Protein AF-A0A7X5SC01-F1 (afdb_monomer)

InterPr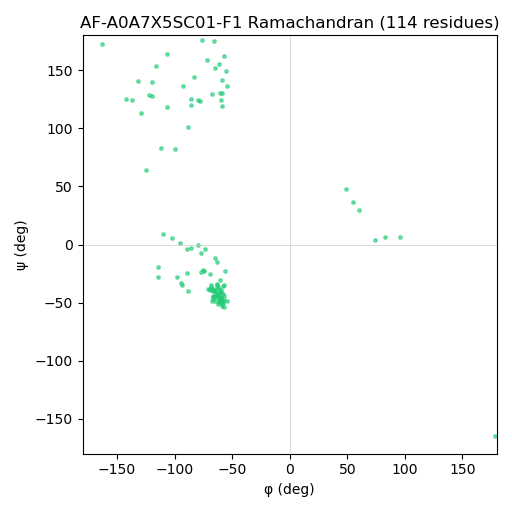o domains:
  IPR002037 Glycoside hydrolase, family 8 [PF01270] (4-115)
  IPR002037 Glycoside hydrolase, family 8 [PR00735] (35-48)
  IPR002037 Glycoside hydrolase, family 8 [PR00735] (97-115)
  IPR008928 Six-hairpin glycosidase superfamily [SSF48208] (6-115)
  IPR012341 Six-hairpin glycosidase-like superfamily [G3DSA:1.50.10.10] (5-116)

Secondary structure (DSSP, 8-state):
-PPPP---HHHHHHHHHHB-TTS-B--TTSTT--EEHHHHHHHHHHHHHTT-HHHHHHHHHHHHHHTSTT-TTT-PPPSEEEE-TTS-EEEEE----HHHHHHHHHHHHHHHHH--

Sequence (116 aa):
AAGQCGPWPLWNAFVDKHIQPDGRVVDF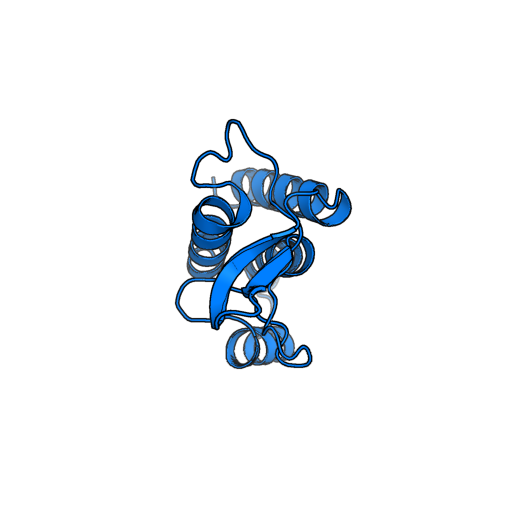LNPDQRSTSEGQSYALFFALVNNDQVLFEKVLGWTRHNLCGGRPDLNLPAWLWGRDGSGNWRVLDANTASDGELWIAYALLEAGRLWS

Organism: Xanthomonas perforans (NCBI:txid442694)

Nearest PDB structures (foldseek):
  4q2b-assembly3_E  TM=9.915E-01  e=9.586E-13  Pseudomonas putida KT2440
  3qxf-assembly3_C  TM=9.893E-01  e=1.322E-12  Escherichia coli K-12
  3qxq-assembly3_C  TM=9.817E-01  e=2.678E-12  Escherichia coli K-12
  7f81-assembly4_D  TM=9.786E-01  e=3.247E-12  Enterobacter sp. CJF-002
  7f82-assembly3_C  TM=9.731E-01  e=3.247E-12  Enterobacter sp. CJF-002

Solvent-accessible surface area (backbone atoms only — not comparable to full-atom values): 6300 Å² total; per-residue (Å²): 128,85,76,82,80,72,88,58,68,68,58,53,56,44,42,76,72,29,40,45,99,64,26,47,38,44,43,76,90,43,94,42,45,31,29,35,33,49,51,45,15,52,48,37,39,49,22,55,76,69,69,34,62,71,59,25,51,30,30,51,52,36,44,30,46,65,32,16,72,65,35,62,92,83,31,76,45,20,30,32,31,25,43,47,99,86,67,48,80,42,68,75,38,76,57,70,46,67,71,16,52,52,40,40,52,49,35,52,54,50,45,55,67,71,75,105

Foldseek 3Di:
DPDPDDDDVVLVVLCVPAADPQLFGFDPVDPQRKGFLLSLLVQLVVCLVVVPVPSNVSSVVCQCVAQQVVCPVPADGQGIWGQDPVRDTHRPGNDHDVNSVVSNVVSVVVCVVPVD

Structure (mmCIF, N/CA/C/O backbone):
data_AF-A0A7X5SC01-F1
#
_entry.id   AF-A0A7X5SC01-F1
#
loop_
_atom_site.group_PDB
_atom_site.id
_atom_site.type_symbol
_atom_site.label_atom_id
_atom_site.label_alt_id
_atom_site.label_comp_id
_atom_site.label_asym_id
_atom_site.label_entity_id
_atom_site.label_seq_id
_atom_site.pdbx_PDB_ins_code
_atom_site.Cartn_x
_atom_site.Cartn_y
_atom_site.Cartn_z
_atom_site.occupancy
_atom_site.B_iso_or_equiv
_atom_site.auth_seq_id
_atom_site.auth_comp_id
_atom_site.auth_asym_id
_atom_site.auth_atom_id
_atom_site.pdbx_PDB_model_num
ATOM 1 N N . ALA A 1 1 ? -23.669 5.782 23.756 1.00 44.88 1 ALA A N 1
ATOM 2 C CA . ALA A 1 1 ? -22.620 4.815 23.384 1.00 44.88 1 ALA A CA 1
ATOM 3 C C . ALA A 1 1 ? -22.728 4.582 21.886 1.00 44.88 1 ALA A C 1
ATOM 5 O O . ALA A 1 1 ? -23.837 4.321 21.431 1.00 44.88 1 ALA A O 1
ATOM 6 N N . ALA A 1 2 ? -21.648 4.757 21.122 1.00 58.59 2 ALA A N 1
ATOM 7 C CA . ALA A 1 2 ? -21.640 4.317 19.729 1.00 58.59 2 ALA A CA 1
ATOM 8 C C . ALA A 1 2 ? -21.877 2.799 19.717 1.00 58.59 2 ALA A C 1
ATOM 10 O O . ALA A 1 2 ? -21.279 2.085 20.524 1.00 58.59 2 ALA A O 1
ATOM 11 N N . GLY A 1 3 ? -22.816 2.324 18.897 1.00 56.56 3 GLY A N 1
ATOM 12 C CA . GLY A 1 3 ? -23.070 0.890 18.764 1.00 56.56 3 GLY A CA 1
ATOM 13 C C . GLY A 1 3 ? -21.799 0.182 18.303 1.00 56.56 3 GLY A C 1
ATOM 14 O O . GLY A 1 3 ? -21.054 0.734 17.496 1.00 56.56 3 GLY A O 1
ATOM 15 N N . GLN A 1 4 ? -21.535 -1.017 18.826 1.00 63.84 4 GLN A N 1
ATOM 16 C CA . GLN A 1 4 ? -20.448 -1.841 18.307 1.00 63.84 4 GLN A CA 1
ATOM 17 C C . GLN A 1 4 ? -20.711 -2.101 16.822 1.00 63.84 4 GLN A C 1
ATOM 19 O O . GLN A 1 4 ? -21.744 -2.673 16.466 1.00 63.84 4 GLN A O 1
ATOM 24 N N . CYS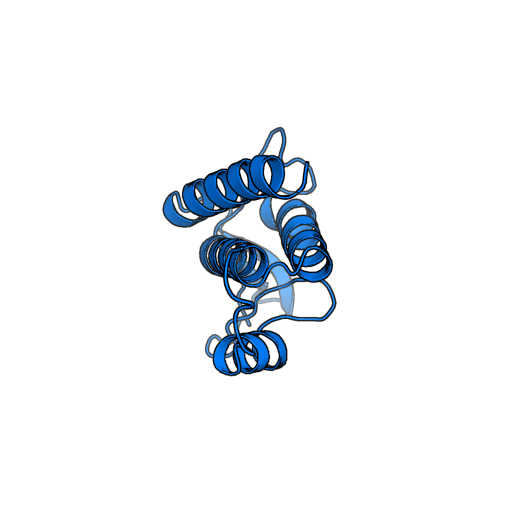 A 1 5 ? -19.794 -1.658 15.961 1.00 71.94 5 CYS A N 1
ATOM 25 C CA . CYS A 1 5 ? -19.799 -2.074 14.567 1.00 71.94 5 CYS A CA 1
ATOM 26 C C . CYS A 1 5 ? -19.675 -3.600 14.523 1.00 71.94 5 CYS A C 1
ATOM 28 O O . CYS A 1 5 ? -18.832 -4.187 15.203 1.00 71.94 5 CYS A O 1
ATOM 30 N N . GLY A 1 6 ? -20.557 -4.236 13.752 1.00 79.81 6 GLY A N 1
ATOM 31 C CA . GLY A 1 6 ? -20.478 -5.667 13.488 1.00 79.81 6 GLY A CA 1
ATOM 32 C C . GLY A 1 6 ? -19.221 -6.024 12.685 1.00 79.81 6 GLY A C 1
ATOM 33 O O . GLY A 1 6 ? -18.488 -5.134 12.249 1.00 79.81 6 GLY A O 1
ATOM 34 N N . PRO A 1 7 ? -18.968 -7.323 12.457 1.00 85.62 7 PRO A N 1
ATOM 35 C CA . PRO A 1 7 ? -17.860 -7.749 11.609 1.00 85.62 7 PRO A CA 1
ATOM 36 C C . PRO A 1 7 ? -17.957 -7.102 10.221 1.00 85.62 7 PRO A C 1
ATOM 38 O O . PRO A 1 7 ? -19.060 -6.878 9.718 1.00 85.62 7 PRO A O 1
ATOM 41 N N . TRP A 1 8 ? -16.806 -6.856 9.586 1.00 93.94 8 TRP A N 1
ATOM 42 C CA . TRP A 1 8 ? -16.705 -6.339 8.218 1.00 93.94 8 TRP A CA 1
ATOM 43 C C . TRP A 1 8 ? -16.123 -7.415 7.277 1.00 93.94 8 TRP A C 1
ATOM 45 O O . TRP A 1 8 ? -14.924 -7.426 7.002 1.00 93.94 8 TRP A O 1
ATOM 55 N N . PRO A 1 9 ? -16.939 -8.359 6.761 1.00 95.56 9 PRO A N 1
ATOM 56 C CA . PRO A 1 9 ? -16.429 -9.532 6.045 1.00 95.56 9 PRO A CA 1
ATOM 57 C C . PRO A 1 9 ? -15.683 -9.195 4.754 1.00 95.56 9 PRO A C 1
ATOM 59 O O . PRO A 1 9 ? -14.723 -9.874 4.404 1.00 95.56 9 PRO A O 1
ATOM 62 N N . LEU A 1 10 ? -16.113 -8.144 4.047 1.00 96.44 10 LEU A N 1
ATOM 63 C CA . LEU A 1 10 ? -15.463 -7.710 2.808 1.00 96.44 10 LEU A CA 1
ATOM 64 C C . LEU A 1 10 ? -14.070 -7.133 3.065 1.00 96.44 10 LEU A C 1
ATOM 66 O O . LEU A 1 10 ? -13.176 -7.351 2.254 1.00 96.44 10 LEU A O 1
ATOM 70 N N . TRP A 1 11 ? -13.875 -6.451 4.197 1.00 95.75 11 TRP A N 1
ATOM 71 C CA . TRP A 1 11 ? -12.549 -6.014 4.614 1.00 95.75 11 TRP A CA 1
ATOM 72 C C . TRP A 1 11 ? -11.652 -7.208 4.923 1.00 95.75 11 TRP A C 1
ATOM 74 O O . TRP A 1 11 ? -10.571 -7.299 4.358 1.00 95.75 11 TRP A O 1
ATOM 84 N N . ASN A 1 12 ? -12.123 -8.174 5.714 1.00 96.12 12 ASN A N 1
ATOM 85 C CA . ASN A 1 12 ? -11.337 -9.376 6.014 1.00 96.12 12 ASN A CA 1
ATOM 86 C C . ASN A 1 12 ? -10.937 -10.128 4.734 1.00 96.12 12 ASN A C 1
ATOM 88 O O . ASN A 1 12 ? -9.774 -10.467 4.558 1.00 96.12 12 ASN A O 1
ATOM 92 N N . ALA A 1 13 ? -11.870 -10.300 3.792 1.00 97.88 13 ALA A N 1
ATOM 93 C CA . ALA A 1 13 ? -11.575 -10.921 2.501 1.00 97.88 13 ALA A CA 1
ATOM 94 C C . ALA A 1 13 ? -10.562 -10.113 1.667 1.00 97.88 13 ALA A C 1
ATOM 96 O O . ALA A 1 13 ? -9.754 -10.697 0.944 1.00 97.88 13 ALA A O 1
ATOM 97 N N . PHE A 1 14 ? -10.593 -8.778 1.754 1.00 98.06 14 PHE A N 1
ATOM 98 C CA . PHE A 1 14 ? -9.584 -7.922 1.135 1.00 98.06 14 PHE A CA 1
ATOM 99 C C . PHE A 1 14 ? -8.215 -8.105 1.793 1.00 98.06 14 PHE A C 1
ATOM 101 O O . PHE A 1 14 ? -7.243 -8.304 1.072 1.00 98.06 14 PHE A O 1
ATOM 108 N N . VAL A 1 15 ? -8.135 -8.096 3.128 1.00 98.06 15 VAL A N 1
ATOM 109 C CA . VAL A 1 15 ? -6.885 -8.322 3.872 1.00 98.06 15 VAL A CA 1
ATOM 110 C C . VAL A 1 15 ? -6.280 -9.669 3.494 1.00 98.06 15 VAL A C 1
ATOM 112 O O . VAL A 1 15 ? -5.146 -9.705 3.026 1.00 98.06 15 VAL A O 1
ATOM 115 N N . ASP A 1 16 ? -7.063 -10.746 3.596 1.00 98.06 16 ASP A N 1
ATOM 116 C CA . ASP A 1 16 ? -6.618 -12.115 3.316 1.00 98.06 16 ASP A CA 1
ATOM 117 C C . ASP A 1 16 ? -6.090 -12.281 1.888 1.00 98.06 16 ASP A C 1
ATOM 119 O O . ASP A 1 16 ? -5.155 -13.045 1.639 1.00 98.06 16 ASP A O 1
ATOM 123 N N . LYS A 1 17 ? -6.702 -11.581 0.928 1.00 98.19 17 LYS A N 1
ATOM 124 C CA . LYS A 1 17 ? -6.351 -11.708 -0.484 1.00 98.19 17 LYS A CA 1
ATOM 125 C C . LYS A 1 17 ? -5.238 -10.765 -0.915 1.00 98.19 17 LYS A C 1
ATOM 127 O O . LYS A 1 17 ? -4.430 -11.163 -1.746 1.00 98.19 17 LYS A O 1
ATOM 132 N N . HIS A 1 18 ? -5.239 -9.523 -0.439 1.00 98.62 18 HIS A N 1
ATOM 133 C CA . HIS A 1 18 ? -4.457 -8.432 -1.021 1.00 98.62 18 HIS A CA 1
ATOM 134 C C . HIS A 1 18 ? -3.364 -7.890 -0.111 1.00 98.62 18 HIS A C 1
ATOM 136 O O . HIS A 1 18 ? -2.449 -7.262 -0.637 1.00 98.62 18 HIS A O 1
ATOM 142 N N . ILE A 1 19 ? -3.414 -8.113 1.204 1.00 98.69 19 ILE A N 1
ATOM 143 C CA . ILE A 1 19 ? -2.408 -7.571 2.118 1.00 98.69 19 ILE A CA 1
ATOM 144 C C . ILE A 1 19 ? -1.481 -8.682 2.599 1.00 98.69 19 ILE A C 1
ATOM 146 O O . ILE A 1 19 ? -1.891 -9.640 3.250 1.00 98.69 19 ILE A O 1
ATOM 150 N N . GLN A 1 20 ? -0.198 -8.549 2.285 1.00 98.50 20 GLN A N 1
ATOM 151 C CA . GLN A 1 20 ? 0.828 -9.464 2.768 1.00 98.50 20 GLN A CA 1
ATOM 152 C C . GLN A 1 20 ? 1.099 -9.251 4.269 1.00 98.50 20 GLN A C 1
ATOM 154 O O . GLN A 1 20 ? 0.832 -8.171 4.803 1.00 98.50 20 GLN A O 1
ATOM 159 N N . PRO A 1 21 ? 1.674 -10.246 4.976 1.00 98.25 21 PRO A N 1
ATOM 160 C CA . PRO A 1 21 ? 1.924 -10.148 6.418 1.00 98.25 21 PRO A CA 1
ATOM 161 C C . PRO A 1 21 ? 2.775 -8.947 6.861 1.00 98.25 21 PRO A C 1
ATOM 163 O O . PRO A 1 21 ? 2.691 -8.548 8.026 1.00 98.25 21 PRO A O 1
ATOM 166 N N . ASP A 1 22 ? 3.584 -8.393 5.954 1.00 98.25 22 ASP A N 1
ATOM 167 C CA . ASP A 1 22 ? 4.443 -7.224 6.157 1.00 98.25 22 ASP A CA 1
ATOM 168 C C . ASP A 1 22 ? 3.729 -5.876 5.932 1.00 98.25 22 ASP A C 1
ATOM 170 O O . ASP A 1 22 ? 4.335 -4.837 6.173 1.00 98.25 22 ASP A O 1
ATOM 174 N N . GLY A 1 23 ? 2.455 -5.872 5.519 1.00 98.69 23 GLY A N 1
ATOM 175 C CA . GLY A 1 23 ? 1.657 -4.661 5.287 1.00 98.69 23 GLY A CA 1
ATOM 176 C C . GLY A 1 23 ? 1.617 -4.185 3.833 1.00 98.69 23 GLY A C 1
ATOM 177 O O . GLY A 1 23 ? 1.078 -3.113 3.541 1.00 98.69 23 GLY A O 1
ATOM 178 N N . ARG A 1 24 ? 2.170 -4.959 2.901 1.00 98.88 24 ARG A N 1
ATOM 179 C CA . ARG A 1 24 ? 2.111 -4.644 1.479 1.00 98.88 24 ARG A CA 1
ATOM 180 C C . ARG A 1 24 ? 0.757 -4.982 0.863 1.00 98.88 24 ARG A C 1
ATOM 182 O O . ARG A 1 24 ? 0.362 -6.144 0.858 1.00 98.88 24 ARG A O 1
ATOM 189 N N . VAL A 1 25 ? 0.106 -4.004 0.246 1.00 98.88 25 VAL A N 1
ATOM 190 C CA . VAL A 1 25 ? -1.093 -4.190 -0.580 1.00 98.88 25 VAL A CA 1
ATOM 191 C C . VAL A 1 25 ? -0.668 -4.541 -2.001 1.00 98.88 25 VAL A C 1
ATOM 193 O O . VAL A 1 25 ? 0.106 -3.810 -2.618 1.00 98.88 25 VAL A O 1
ATOM 196 N N . VAL A 1 26 ? -1.153 -5.657 -2.537 1.00 98.81 26 VAL A N 1
ATOM 197 C CA . VAL A 1 26 ? -0.742 -6.179 -3.844 1.00 98.81 26 VAL A CA 1
ATOM 198 C C . VAL A 1 26 ? -1.930 -6.271 -4.791 1.00 98.81 26 VAL A C 1
ATOM 200 O O . VAL A 1 26 ? -2.948 -6.908 -4.501 1.00 98.81 26 VAL A O 1
ATOM 203 N N . ASP A 1 27 ? -1.761 -5.687 -5.972 1.00 98.25 27 ASP A N 1
ATOM 204 C CA . ASP A 1 27 ? -2.607 -5.971 -7.119 1.00 98.25 27 ASP A CA 1
ATOM 205 C C . ASP A 1 27 ? -2.037 -7.159 -7.908 1.00 98.25 27 ASP A C 1
ATOM 207 O O . ASP A 1 27 ? -1.083 -7.043 -8.679 1.00 98.25 27 ASP A O 1
ATOM 211 N N . PHE A 1 28 ? -2.648 -8.326 -7.702 1.00 97.19 28 PHE A N 1
ATOM 212 C CA . PHE A 1 28 ? -2.274 -9.573 -8.369 1.00 97.19 28 PHE A CA 1
ATOM 213 C C . PHE A 1 28 ? -2.757 -9.677 -9.822 1.00 97.19 28 PHE A C 1
ATOM 215 O O . PHE A 1 28 ? -2.394 -10.639 -10.499 1.00 97.19 28 PHE A O 1
ATOM 222 N N . LEU A 1 29 ? -3.573 -8.737 -10.314 1.00 96.94 29 LEU A N 1
ATOM 223 C CA . LEU A 1 29 ? -4.002 -8.729 -11.718 1.00 96.94 29 LEU A CA 1
ATOM 224 C C . LEU A 1 29 ? -2.884 -8.264 -12.653 1.00 96.94 29 LEU A C 1
ATOM 226 O O . LEU A 1 29 ? -2.893 -8.599 -13.838 1.00 96.94 29 LEU A O 1
ATOM 230 N N . ASN A 1 30 ? -1.916 -7.517 -12.126 1.00 97.38 30 ASN A N 1
ATOM 231 C CA . ASN A 1 30 ? -0.778 -7.045 -12.891 1.00 97.38 30 ASN A CA 1
ATOM 232 C C . ASN A 1 30 ? 0.414 -8.024 -12.787 1.00 97.38 30 ASN A C 1
ATOM 234 O O . ASN A 1 30 ? 0.742 -8.477 -11.688 1.00 97.38 30 ASN A O 1
ATOM 238 N N . PRO A 1 31 ? 1.111 -8.342 -13.901 1.00 97.06 31 PRO A N 1
ATOM 239 C CA . PRO A 1 31 ? 2.235 -9.288 -13.897 1.00 97.06 31 PRO A CA 1
ATOM 240 C C . PRO A 1 31 ? 3.410 -8.882 -12.998 1.00 97.06 31 PRO A C 1
ATOM 242 O O . PRO A 1 31 ? 4.097 -9.743 -12.447 1.00 97.06 31 PRO A O 1
ATOM 245 N N . ASP A 1 32 ? 3.628 -7.576 -12.831 1.00 98.00 32 ASP A N 1
ATOM 246 C CA . ASP A 1 32 ? 4.640 -7.007 -11.932 1.00 98.00 32 ASP A CA 1
ATOM 247 C C . ASP A 1 32 ? 4.254 -7.117 -10.446 1.00 98.00 32 ASP A C 1
ATOM 249 O O . ASP A 1 32 ? 5.060 -6.770 -9.576 1.00 98.00 32 ASP A O 1
ATOM 253 N N . GLN A 1 33 ? 3.049 -7.632 -10.157 1.00 98.31 33 GLN A N 1
ATOM 254 C CA . GLN A 1 33 ? 2.458 -7.752 -8.828 1.00 98.31 33 GLN A CA 1
ATOM 255 C C . GLN A 1 33 ? 2.563 -6.429 -8.077 1.00 98.31 33 GLN A C 1
ATOM 257 O O . GLN A 1 33 ? 3.080 -6.403 -6.962 1.00 98.31 33 GLN A O 1
ATOM 262 N N . ARG A 1 34 ? 2.197 -5.320 -8.723 1.00 98.62 34 ARG A N 1
ATOM 263 C CA . ARG A 1 34 ? 2.433 -3.973 -8.202 1.00 98.62 34 ARG A CA 1
ATOM 264 C C . ARG A 1 34 ? 1.736 -3.674 -6.878 1.00 98.62 34 ARG A C 1
ATOM 266 O O . ARG A 1 34 ? 0.689 -4.221 -6.540 1.00 98.62 34 ARG A O 1
ATOM 273 N N . SER A 1 35 ? 2.326 -2.721 -6.178 1.00 98.88 35 SER A N 1
ATOM 274 C CA . SER A 1 35 ? 1.735 -1.956 -5.089 1.00 98.88 35 SER A CA 1
ATOM 275 C C . SER A 1 35 ? 1.753 -0.490 -5.486 1.00 98.88 35 SER A C 1
ATOM 277 O O . SER A 1 35 ? 2.741 -0.022 -6.060 1.00 98.88 35 SER A O 1
ATOM 279 N N . THR A 1 36 ? 0.678 0.225 -5.173 1.00 98.88 36 THR A N 1
ATOM 280 C CA . THR A 1 36 ? 0.576 1.660 -5.431 1.00 98.88 36 THR A CA 1
ATOM 281 C C . THR A 1 36 ? 0.462 2.443 -4.133 1.00 98.88 36 THR A C 1
ATOM 283 O O . THR A 1 36 ? -0.030 1.918 -3.131 1.00 98.88 36 THR A O 1
ATOM 286 N N . SER A 1 37 ? 0.895 3.706 -4.140 1.00 98.81 37 SER A N 1
ATOM 287 C CA . SER A 1 37 ? 0.643 4.615 -3.012 1.00 98.81 37 SER A CA 1
ATOM 288 C C . SER A 1 37 ? -0.858 4.743 -2.720 1.00 98.81 37 SER A C 1
ATOM 290 O O . SER A 1 37 ? -1.241 4.795 -1.555 1.00 98.81 37 SER A O 1
ATOM 292 N N . GLU A 1 38 ? -1.699 4.698 -3.757 1.00 98.81 38 GLU A N 1
ATOM 293 C CA . GLU A 1 38 ? -3.161 4.611 -3.661 1.00 98.81 38 GLU A CA 1
ATOM 294 C C . GLU A 1 38 ? -3.620 3.353 -2.895 1.00 98.81 38 GLU A C 1
ATOM 296 O O . GLU A 1 38 ? -4.343 3.446 -1.907 1.00 98.81 38 GLU A O 1
ATOM 301 N N . GLY A 1 39 ? -3.164 2.159 -3.286 1.00 98.75 39 GLY A N 1
ATOM 302 C CA . GLY A 1 39 ? -3.555 0.918 -2.612 1.00 98.75 39 GLY A CA 1
ATOM 303 C C . GLY A 1 39 ? -3.158 0.911 -1.133 1.00 98.75 39 GLY A C 1
ATOM 304 O O . GLY A 1 39 ? -3.950 0.515 -0.274 1.00 98.75 39 GLY A O 1
ATOM 305 N N . GLN A 1 40 ? -1.957 1.413 -0.823 1.00 98.94 40 GLN A N 1
ATOM 306 C CA . GLN A 1 40 ? -1.505 1.586 0.558 1.00 98.94 40 GLN A CA 1
ATOM 307 C C . GLN A 1 40 ? -2.374 2.594 1.327 1.00 98.94 40 GLN A C 1
ATOM 309 O O . GLN A 1 40 ? -2.719 2.338 2.482 1.00 98.94 40 GLN A O 1
ATOM 314 N N . SER A 1 41 ? -2.745 3.722 0.711 1.00 98.88 41 SER A N 1
ATOM 315 C CA . SER A 1 41 ? -3.552 4.761 1.359 1.00 98.88 41 SER A CA 1
ATOM 316 C C . SER A 1 41 ? -4.961 4.265 1.699 1.00 98.88 41 SER A C 1
ATOM 318 O O . SER A 1 41 ? -5.446 4.498 2.808 1.00 98.88 41 SER A O 1
ATOM 320 N N . TYR A 1 42 ? -5.583 3.493 0.805 1.00 98.88 42 TYR A N 1
ATOM 321 C CA . TYR A 1 42 ? -6.895 2.894 1.046 1.00 98.88 42 TYR A CA 1
ATOM 322 C C . TYR A 1 42 ? -6.841 1.843 2.155 1.00 98.88 42 TYR A C 1
ATOM 324 O O . TYR A 1 42 ? -7.723 1.817 3.012 1.00 98.88 42 TYR A O 1
ATOM 332 N N . ALA A 1 43 ? -5.788 1.023 2.211 1.00 98.81 43 ALA A N 1
ATOM 333 C CA . ALA A 1 43 ? -5.613 0.074 3.308 1.00 98.81 43 ALA A CA 1
ATOM 334 C C . ALA A 1 43 ? -5.407 0.767 4.665 1.00 98.81 43 ALA A C 1
ATOM 336 O O . ALA A 1 43 ? -5.967 0.306 5.657 1.00 98.81 43 ALA A O 1
ATOM 337 N N . LEU A 1 44 ? -4.674 1.889 4.722 1.00 98.94 44 LEU A N 1
ATOM 338 C CA . LEU A 1 44 ? -4.568 2.701 5.943 1.00 98.94 44 LEU A CA 1
ATOM 339 C C . LEU A 1 44 ? -5.932 3.241 6.372 1.00 98.94 44 LEU A C 1
ATOM 341 O O . LEU A 1 44 ? -6.304 3.130 7.539 1.00 98.94 44 LEU A O 1
ATOM 345 N N . PHE A 1 45 ? -6.698 3.792 5.431 1.00 98.81 45 PHE A N 1
ATOM 346 C CA . PHE A 1 45 ? -8.038 4.291 5.715 1.00 98.81 45 PHE A CA 1
ATOM 347 C C . PHE A 1 45 ? -8.972 3.178 6.217 1.00 98.81 45 PHE A C 1
ATOM 349 O O . PHE A 1 45 ? -9.646 3.353 7.230 1.00 98.81 45 PHE A O 1
ATOM 356 N N . PHE A 1 46 ? -8.994 2.010 5.574 1.00 98.50 46 PHE A N 1
ATOM 357 C CA . PHE A 1 46 ? -9.851 0.902 6.002 1.00 98.50 46 PHE A CA 1
ATOM 358 C C . PHE A 1 46 ? -9.412 0.283 7.328 1.00 98.50 46 PHE A C 1
ATOM 360 O O . PHE A 1 46 ? -10.270 -0.015 8.158 1.00 98.50 46 PHE A O 1
ATOM 367 N N . ALA A 1 47 ? -8.106 0.160 7.579 1.00 98.25 47 ALA A N 1
ATOM 368 C CA . ALA A 1 47 ? -7.596 -0.263 8.879 1.00 98.25 47 ALA A CA 1
ATOM 369 C C . ALA A 1 47 ? -8.026 0.715 9.987 1.00 98.25 47 ALA A C 1
ATOM 371 O O . ALA A 1 47 ? -8.479 0.279 11.044 1.00 98.25 47 ALA A O 1
ATOM 372 N N . LEU A 1 48 ? -7.987 2.026 9.720 1.00 98.19 48 LEU A N 1
ATOM 373 C CA . LEU A 1 48 ? -8.509 3.045 10.633 1.00 98.19 48 LEU A CA 1
ATOM 374 C C . LEU A 1 48 ? -10.016 2.874 10.885 1.00 98.19 48 LEU A C 1
ATOM 376 O O . LEU A 1 48 ? -10.438 2.825 12.039 1.00 98.19 48 LEU A O 1
ATOM 380 N N . VAL A 1 49 ? -10.825 2.734 9.829 1.00 97.19 49 VAL A N 1
ATOM 381 C CA . VAL A 1 49 ? -12.284 2.523 9.933 1.00 97.19 49 VAL A CA 1
ATOM 382 C C . VAL A 1 49 ? -12.619 1.252 10.720 1.00 97.19 49 VAL A C 1
ATOM 384 O O . VAL A 1 49 ? -13.555 1.249 11.518 1.00 97.19 49 VAL A O 1
ATOM 387 N N . ASN A 1 50 ? -11.844 0.183 10.530 1.00 95.94 50 ASN A N 1
ATOM 388 C CA . ASN A 1 50 ? -12.009 -1.090 11.230 1.00 95.94 50 ASN A CA 1
ATOM 389 C C . ASN A 1 50 ? -11.412 -1.089 12.653 1.00 95.94 50 ASN A C 1
ATOM 391 O O . ASN A 1 50 ? -11.495 -2.100 13.347 1.00 95.94 50 ASN A O 1
ATOM 395 N N . ASN A 1 51 ? -10.810 0.023 13.095 1.00 96.19 51 ASN A N 1
ATOM 396 C CA . ASN A 1 51 ? -10.085 0.131 14.362 1.00 96.19 51 ASN A CA 1
ATOM 397 C C . ASN A 1 51 ? -8.967 -0.927 14.522 1.00 96.19 51 ASN A C 1
ATOM 399 O O . ASN A 1 51 ? -8.729 -1.447 15.612 1.00 96.19 51 ASN A O 1
ATOM 403 N N . ASP A 1 52 ? -8.282 -1.255 13.425 1.00 96.56 52 ASP A N 1
ATOM 404 C CA . ASP A 1 52 ? -7.189 -2.227 13.369 1.00 96.56 52 ASP A CA 1
ATOM 405 C C . ASP A 1 52 ? -5.827 -1.516 13.383 1.00 96.56 52 ASP A C 1
ATOM 407 O O . ASP A 1 52 ? -5.198 -1.284 12.348 1.00 96.56 52 ASP A O 1
ATOM 411 N N . GLN A 1 53 ? -5.375 -1.148 14.585 1.00 97.88 53 GLN A N 1
ATOM 412 C CA . GLN A 1 53 ? -4.099 -0.449 14.785 1.00 97.88 53 GLN A CA 1
ATOM 413 C C . GLN A 1 53 ? -2.893 -1.282 14.332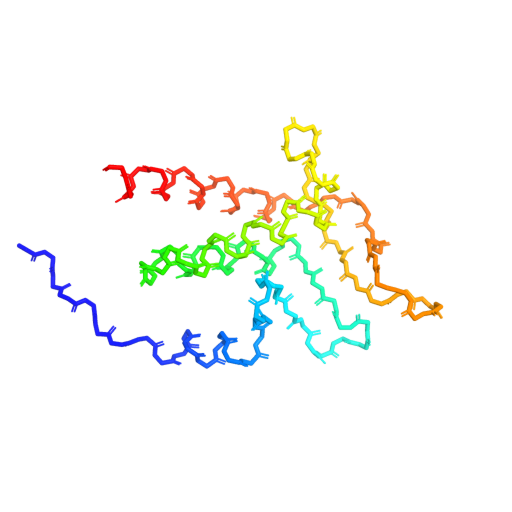 1.00 97.88 53 GLN A C 1
ATOM 415 O O . GLN A 1 53 ? -1.950 -0.745 13.755 1.00 97.88 53 GLN A O 1
ATOM 420 N N . VAL A 1 54 ? -2.930 -2.603 14.536 1.00 98.00 54 VAL A N 1
ATOM 421 C CA . VAL A 1 54 ? -1.807 -3.494 14.206 1.00 98.00 54 VAL A CA 1
ATOM 422 C C . VAL A 1 54 ? -1.594 -3.556 12.698 1.00 98.00 54 VAL A C 1
ATOM 424 O O . VAL A 1 54 ? -0.462 -3.471 12.219 1.00 98.00 54 VAL A O 1
ATOM 427 N N . LEU A 1 55 ? -2.671 -3.709 11.929 1.00 98.44 55 LEU A N 1
ATOM 428 C CA . LEU A 1 55 ? -2.573 -3.707 10.477 1.00 98.44 55 LEU A CA 1
ATOM 429 C C . LEU A 1 55 ? -2.222 -2.316 9.940 1.00 98.44 55 LEU A C 1
ATOM 431 O O . LEU A 1 55 ? -1.388 -2.215 9.040 1.00 98.44 55 LEU A O 1
ATOM 435 N N . PHE A 1 56 ? -2.782 -1.252 10.526 1.00 98.81 56 PHE A N 1
ATOM 436 C CA . PHE A 1 56 ? -2.431 0.126 10.179 1.00 98.81 56 PHE A CA 1
ATOM 437 C C . PHE A 1 56 ? -0.921 0.374 10.302 1.00 98.81 56 PHE A C 1
ATOM 439 O O . PHE A 1 56 ? -0.294 0.875 9.368 1.00 98.81 56 PHE A O 1
ATOM 446 N N . GLU A 1 57 ? -0.312 -0.030 11.420 1.00 98.69 57 GLU A N 1
ATOM 447 C CA . GLU A 1 57 ? 1.128 0.111 11.655 1.00 98.69 57 GLU A CA 1
ATOM 448 C C . GLU A 1 57 ? 1.971 -0.670 10.645 1.00 98.69 57 GLU A C 1
ATOM 450 O O . GLU A 1 57 ? 2.965 -0.143 10.139 1.00 98.69 57 GLU A O 1
ATOM 455 N N . LYS A 1 58 ? 1.567 -1.899 10.297 1.00 98.88 58 LYS A N 1
ATOM 456 C CA . LYS A 1 58 ? 2.250 -2.705 9.272 1.00 98.88 58 LYS A CA 1
ATOM 457 C C . LYS A 1 58 ? 2.206 -2.031 7.905 1.00 98.88 58 LYS A C 1
ATOM 459 O O . LYS A 1 58 ? 3.248 -1.846 7.279 1.00 98.88 58 LYS A O 1
ATOM 464 N N . VAL A 1 59 ? 1.017 -1.616 7.461 1.00 98.94 59 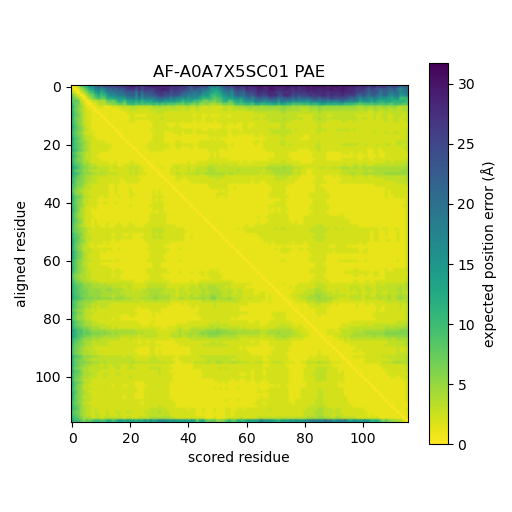VAL A N 1
ATOM 465 C CA . VAL A 1 59 ? 0.829 -0.936 6.169 1.00 98.94 59 VAL A CA 1
ATOM 466 C C . VAL A 1 59 ? 1.629 0.365 6.129 1.00 98.94 59 VAL A C 1
ATOM 468 O O . VAL A 1 59 ? 2.319 0.641 5.142 1.00 98.94 59 VAL A O 1
ATOM 471 N N . LEU A 1 60 ? 1.613 1.150 7.210 1.00 98.88 60 LEU A N 1
ATOM 472 C CA . LEU A 1 60 ? 2.378 2.391 7.308 1.00 98.88 60 LEU A CA 1
ATOM 473 C C . LEU A 1 60 ? 3.888 2.130 7.282 1.00 98.88 60 LEU A C 1
ATOM 475 O O . LEU A 1 60 ? 4.623 2.830 6.582 1.00 98.88 60 LEU A O 1
ATOM 479 N N . GLY A 1 61 ? 4.354 1.127 8.025 1.00 98.81 61 GLY A N 1
ATOM 480 C CA . GLY A 1 61 ? 5.754 0.715 8.059 1.00 98.81 61 GLY A CA 1
ATOM 481 C C . GLY A 1 61 ? 6.258 0.310 6.677 1.00 98.81 61 GLY A C 1
ATOM 482 O O . GLY A 1 61 ? 7.274 0.837 6.215 1.00 98.81 61 GLY A O 1
ATOM 483 N N . TRP A 1 62 ? 5.504 -0.544 5.978 1.00 98.88 62 TRP A N 1
ATOM 484 C CA . TRP A 1 62 ? 5.827 -0.957 4.614 1.00 98.88 62 TRP A CA 1
ATOM 485 C C . TRP A 1 62 ? 5.879 0.234 3.654 1.00 98.88 62 TRP A C 1
ATOM 487 O O . TRP A 1 62 ? 6.848 0.383 2.908 1.00 98.88 62 TRP A O 1
ATOM 497 N N . THR A 1 63 ? 4.877 1.115 3.722 1.00 98.88 63 THR A N 1
ATOM 498 C CA . THR A 1 63 ? 4.771 2.330 2.897 1.00 98.88 63 THR A CA 1
ATOM 499 C C . THR A 1 63 ? 5.990 3.231 3.081 1.00 98.88 63 THR A C 1
ATOM 501 O O . THR A 1 63 ? 6.642 3.610 2.109 1.00 98.88 63 THR A O 1
ATOM 504 N N . ARG A 1 64 ? 6.363 3.524 4.333 1.00 98.69 64 ARG A N 1
ATOM 505 C CA . ARG A 1 64 ? 7.519 4.375 4.649 1.00 98.69 64 ARG A CA 1
ATOM 506 C C . ARG A 1 64 ? 8.829 3.760 4.172 1.00 98.69 64 ARG A C 1
ATOM 508 O O . ARG A 1 64 ? 9.671 4.470 3.626 1.00 98.69 64 ARG A O 1
ATOM 515 N N . HIS A 1 65 ? 9.010 2.459 4.377 1.00 98.69 65 HIS A N 1
ATOM 516 C CA . HIS A 1 65 ? 10.239 1.779 3.987 1.00 98.69 65 HIS A CA 1
ATOM 517 C C . HIS A 1 65 ? 10.398 1.716 2.461 1.00 98.69 65 HIS A C 1
ATOM 519 O O . HIS A 1 65 ? 11.442 2.100 1.939 1.00 98.69 65 HIS A O 1
ATOM 525 N N . ASN A 1 66 ? 9.353 1.291 1.747 1.00 98.75 66 ASN A N 1
ATOM 526 C CA . ASN A 1 66 ? 9.444 0.933 0.331 1.00 98.75 66 ASN A CA 1
ATOM 527 C C . ASN A 1 66 ? 9.098 2.077 -0.626 1.00 98.75 66 ASN A C 1
ATOM 529 O O . ASN A 1 66 ? 9.710 2.166 -1.689 1.00 98.75 66 ASN A O 1
ATOM 533 N N . LEU A 1 67 ? 8.144 2.944 -0.268 1.00 98.75 67 LEU A N 1
ATOM 534 C CA . LEU A 1 67 ? 7.696 4.035 -1.141 1.00 98.75 67 LEU A CA 1
ATOM 535 C C . LEU A 1 67 ? 8.357 5.374 -0.801 1.00 98.75 67 LEU A C 1
ATOM 537 O O . LEU A 1 67 ? 8.563 6.180 -1.700 1.00 98.75 67 LEU A O 1
ATOM 541 N N . CYS A 1 68 ? 8.752 5.599 0.456 1.00 98.56 68 CYS A N 1
ATOM 542 C CA . CYS A 1 68 ? 9.453 6.825 0.875 1.00 98.56 68 CYS A CA 1
ATOM 543 C C . CYS A 1 68 ? 10.973 6.635 1.052 1.00 98.56 68 CYS A C 1
ATOM 545 O O . CYS A 1 68 ? 11.656 7.528 1.562 1.00 98.56 68 CYS A O 1
ATOM 547 N N . GLY A 1 69 ? 11.521 5.462 0.711 1.00 96.94 69 GLY A N 1
ATOM 548 C CA . GLY A 1 69 ? 12.944 5.146 0.900 1.00 96.94 69 GLY A CA 1
ATOM 549 C C . GLY A 1 69 ? 13.405 5.216 2.362 1.00 96.94 69 GLY A C 1
ATOM 550 O O . GLY A 1 69 ? 14.538 5.603 2.639 1.00 96.94 69 GLY A O 1
ATOM 551 N N . GLY A 1 70 ? 12.507 4.939 3.313 1.00 97.56 70 GLY A N 1
ATOM 552 C CA . GLY A 1 70 ? 12.768 5.041 4.751 1.00 97.56 70 GLY A CA 1
ATOM 553 C C . GLY A 1 70 ? 12.841 6.472 5.296 1.00 97.56 70 GLY A C 1
ATOM 554 O O . GLY A 1 70 ? 13.106 6.644 6.483 1.00 97.56 70 GLY A O 1
ATOM 555 N N . ARG A 1 71 ? 12.597 7.494 4.464 1.00 96.88 71 ARG A N 1
ATOM 556 C CA . ARG A 1 71 ? 12.654 8.919 4.833 1.00 96.88 71 ARG A CA 1
ATOM 557 C C . ARG A 1 71 ? 11.341 9.642 4.516 1.00 96.88 71 ARG A C 1
ATOM 559 O O . ARG A 1 71 ? 11.327 10.539 3.677 1.00 96.88 71 ARG A O 1
ATOM 566 N N . PRO A 1 72 ? 10.221 9.269 5.165 1.00 95.75 72 PRO A N 1
ATOM 567 C CA . PRO A 1 72 ? 8.925 9.924 4.953 1.00 95.75 72 PRO A CA 1
ATOM 568 C C . PRO A 1 72 ? 8.898 11.394 5.405 1.00 95.75 72 PRO A C 1
ATOM 570 O O . PRO A 1 72 ? 7.953 12.108 5.101 1.00 95.75 72 PRO A O 1
ATOM 573 N N . ASP A 1 73 ? 9.919 11.843 6.137 1.00 95.00 73 ASP A N 1
ATOM 574 C CA . ASP A 1 73 ? 10.166 13.244 6.484 1.00 95.00 73 ASP A CA 1
ATOM 575 C C . ASP A 1 73 ? 10.715 14.071 5.309 1.00 95.00 73 ASP A C 1
ATOM 577 O O . ASP A 1 73 ? 10.590 15.292 5.313 1.00 95.00 73 ASP A O 1
ATOM 581 N N . LEU A 1 74 ? 11.321 13.414 4.313 1.00 96.44 74 LEU A N 1
ATOM 582 C CA . LEU A 1 74 ? 11.922 14.059 3.141 1.00 96.44 74 LEU A CA 1
ATOM 583 C C . LEU A 1 74 ? 11.219 13.710 1.825 1.00 96.44 74 LEU A C 1
ATOM 585 O O . LEU A 1 74 ? 11.273 14.499 0.886 1.00 96.44 74 LEU A O 1
ATOM 589 N N . ASN A 1 75 ? 10.591 12.536 1.747 1.00 97.31 75 ASN A N 1
ATOM 590 C CA . ASN A 1 75 ? 10.095 11.964 0.502 1.00 97.31 75 ASN A CA 1
ATOM 591 C C . ASN A 1 75 ? 8.592 11.696 0.568 1.00 97.31 75 ASN A C 1
ATOM 593 O O . ASN A 1 75 ? 8.112 10.964 1.439 1.00 97.31 75 ASN A O 1
ATOM 597 N N . LEU A 1 76 ? 7.875 12.200 -0.433 1.00 98.00 76 LEU A N 1
ATOM 598 C CA . LEU A 1 76 ? 6.544 11.708 -0.773 1.00 98.00 76 LEU A CA 1
ATOM 599 C C . LEU A 1 76 ? 6.638 10.249 -1.267 1.00 98.00 76 LEU A C 1
ATOM 601 O O . LEU A 1 76 ? 7.687 9.842 -1.777 1.00 98.00 76 LEU A O 1
ATOM 605 N N . PRO A 1 77 ? 5.585 9.433 -1.087 1.00 98.56 77 PRO A N 1
ATOM 606 C CA . PRO A 1 77 ? 5.602 8.043 -1.515 1.00 98.56 77 PRO A CA 1
ATOM 607 C C . PRO A 1 77 ? 5.635 7.939 -3.044 1.00 98.56 77 PRO A C 1
ATOM 609 O O . PRO A 1 77 ? 4.785 8.505 -3.732 1.00 98.56 77 PRO A O 1
ATOM 612 N N . ALA A 1 78 ? 6.576 7.150 -3.563 1.00 98.81 78 ALA A N 1
ATOM 613 C CA . ALA A 1 78 ? 6.557 6.697 -4.947 1.00 98.81 78 ALA A CA 1
ATOM 614 C C . ALA A 1 78 ? 5.222 6.006 -5.265 1.00 98.81 78 ALA A C 1
ATOM 616 O O . ALA A 1 78 ? 4.727 5.196 -4.472 1.00 98.81 78 ALA A O 1
ATOM 617 N N . TRP A 1 79 ? 4.644 6.308 -6.425 1.00 98.81 79 TRP A N 1
ATOM 618 C CA . TRP A 1 79 ? 3.313 5.820 -6.764 1.00 98.81 79 TRP A CA 1
ATOM 619 C C . TRP A 1 79 ? 3.300 4.353 -7.185 1.00 98.81 79 TRP A C 1
ATOM 621 O O . TRP A 1 79 ? 2.253 3.725 -7.056 1.00 98.81 79 TRP A O 1
ATOM 631 N N . LEU A 1 80 ? 4.425 3.799 -7.663 1.00 98.88 80 LEU A N 1
ATOM 632 C CA . LEU A 1 80 ? 4.481 2.437 -8.196 1.00 98.88 80 LEU A CA 1
ATOM 633 C C . LEU A 1 80 ? 5.718 1.656 -7.742 1.00 98.88 80 LEU A C 1
ATOM 635 O O . LEU A 1 80 ? 6.865 2.019 -8.016 1.00 98.88 80 LEU A O 1
ATOM 639 N N . TRP A 1 81 ? 5.469 0.501 -7.130 1.00 98.81 81 TRP A N 1
ATOM 640 C CA . TRP A 1 81 ? 6.481 -0.457 -6.687 1.00 98.81 81 TRP A CA 1
ATOM 641 C C . TRP A 1 81 ? 6.094 -1.866 -7.138 1.00 98.81 81 TRP A C 1
ATOM 643 O O . TRP A 1 81 ? 4.924 -2.235 -7.073 1.00 98.81 81 TRP A O 1
ATOM 653 N N . GLY A 1 82 ? 7.046 -2.686 -7.576 1.00 98.69 82 GLY A N 1
ATOM 654 C CA . GLY A 1 82 ? 6.761 -4.034 -8.076 1.00 98.69 82 GLY A CA 1
ATOM 655 C C . GLY A 1 82 ? 8.007 -4.773 -8.554 1.00 98.69 82 GLY A C 1
ATOM 656 O O . GLY A 1 82 ? 9.131 -4.388 -8.222 1.00 98.69 82 GLY A O 1
ATOM 657 N N . ARG A 1 83 ? 7.810 -5.864 -9.305 1.00 98.50 83 ARG A N 1
ATOM 658 C CA . ARG A 1 83 ? 8.907 -6.602 -9.954 1.00 98.50 83 ARG A CA 1
ATOM 659 C C . ARG A 1 83 ? 9.333 -5.883 -11.229 1.00 98.50 83 ARG A C 1
ATOM 661 O O . ARG A 1 83 ? 8.509 -5.668 -12.113 1.00 98.50 83 ARG A O 1
ATOM 668 N N . ASP A 1 84 ? 10.613 -5.542 -11.334 1.00 97.81 84 ASP A N 1
ATOM 669 C CA . ASP A 1 84 ? 11.192 -4.990 -12.558 1.00 97.81 84 ASP A CA 1
ATOM 670 C C . ASP A 1 84 ? 11.426 -6.073 -13.628 1.00 97.81 84 ASP A C 1
ATOM 672 O O . ASP A 1 84 ? 11.217 -7.267 -13.400 1.00 97.81 84 ASP A O 1
ATOM 676 N N . GLY A 1 85 ? 11.880 -5.662 -14.817 1.00 96.75 85 GLY A N 1
ATOM 677 C CA . GLY A 1 85 ? 12.150 -6.581 -15.932 1.00 96.75 85 GLY A CA 1
ATOM 678 C C . GLY A 1 85 ? 13.257 -7.611 -15.664 1.00 96.75 85 GLY A C 1
ATOM 679 O O . GLY A 1 85 ? 13.347 -8.603 -16.382 1.00 96.75 85 GLY A O 1
ATOM 680 N N . SER A 1 86 ? 14.068 -7.406 -14.624 1.00 97.19 86 SER A N 1
ATOM 681 C CA . SER A 1 86 ? 15.096 -8.345 -14.159 1.00 97.19 86 SER A CA 1
ATOM 682 C C . SER A 1 86 ? 14.595 -9.239 -13.017 1.00 97.19 86 SER A C 1
ATOM 684 O O . SER A 1 86 ? 15.351 -10.064 -12.506 1.00 97.19 86 SER A O 1
ATOM 686 N N . GLY A 1 87 ? 13.332 -9.086 -12.603 1.00 97.12 87 GLY A N 1
ATOM 687 C CA . GLY A 1 87 ? 12.710 -9.826 -11.508 1.00 97.12 87 GLY A CA 1
ATOM 688 C C . GLY A 1 87 ? 13.005 -9.270 -10.113 1.00 97.12 87 GLY A C 1
ATOM 689 O O . GLY A 1 87 ? 12.602 -9.893 -9.129 1.00 97.12 87 GLY A O 1
ATOM 690 N N . ASN A 1 88 ? 13.673 -8.118 -9.998 1.00 98.25 88 ASN A N 1
ATOM 691 C CA . ASN A 1 88 ? 13.968 -7.503 -8.708 1.00 98.25 88 ASN A CA 1
ATOM 692 C C . ASN A 1 88 ? 12.781 -6.686 -8.208 1.00 98.25 88 ASN A C 1
ATOM 694 O O . ASN A 1 88 ? 12.101 -6.002 -8.969 1.00 98.25 88 ASN A O 1
ATOM 698 N N . TRP A 1 89 ? 12.577 -6.708 -6.900 1.00 98.25 89 TRP A N 1
ATOM 699 C CA . TRP A 1 89 ? 11.556 -5.917 -6.232 1.00 98.25 89 TRP A CA 1
ATOM 700 C C . TRP A 1 89 ? 12.069 -4.513 -5.912 1.00 98.25 89 TRP A C 1
ATOM 702 O O . TRP A 1 89 ? 13.062 -4.369 -5.197 1.00 98.25 89 TRP A O 1
ATOM 712 N N . ARG A 1 90 ? 11.415 -3.479 -6.450 1.00 98.50 90 ARG A N 1
ATOM 713 C CA . ARG A 1 90 ? 11.842 -2.081 -6.296 1.00 98.50 90 ARG A CA 1
ATOM 714 C C . ARG A 1 90 ? 10.729 -1.093 -6.641 1.00 98.50 90 ARG A C 1
ATOM 716 O O . ARG A 1 90 ? 9.705 -1.460 -7.212 1.00 98.50 90 ARG A O 1
ATOM 723 N N . VAL A 1 91 ? 10.990 0.187 -6.377 1.00 98.62 91 VAL A N 1
ATOM 724 C C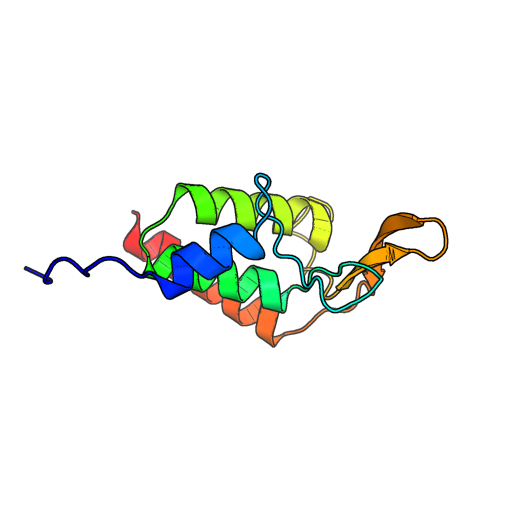A . VAL A 1 91 ? 10.256 1.291 -7.011 1.00 98.62 91 VAL A CA 1
ATOM 725 C C . VAL A 1 91 ? 10.446 1.203 -8.527 1.00 98.62 91 VAL A C 1
ATOM 727 O O . VAL A 1 91 ? 11.585 1.165 -9.009 1.00 98.62 91 VAL A O 1
ATOM 730 N N . LEU A 1 92 ? 9.326 1.148 -9.250 1.00 98.69 92 LEU A N 1
ATOM 731 C CA . LEU A 1 92 ? 9.269 1.103 -10.713 1.00 98.69 92 LEU A CA 1
ATOM 732 C C . LEU A 1 92 ? 9.084 2.504 -11.304 1.00 98.69 92 LEU A C 1
ATOM 734 O O . LEU A 1 92 ? 9.640 2.791 -12.360 1.00 98.69 92 LEU A O 1
ATOM 738 N N . ASP A 1 93 ? 8.360 3.374 -10.598 1.00 98.50 93 ASP A N 1
ATOM 739 C CA . ASP A 1 93 ? 8.231 4.794 -10.917 1.00 98.50 93 ASP A CA 1
ATOM 740 C C . ASP A 1 93 ? 8.199 5.611 -9.618 1.00 98.50 93 ASP A C 1
ATOM 742 O O . ASP A 1 93 ? 7.412 5.337 -8.710 1.00 98.50 93 ASP A O 1
ATOM 746 N N . ALA A 1 94 ? 9.107 6.584 -9.531 1.00 98.12 94 ALA A N 1
ATOM 747 C CA . ALA A 1 94 ? 9.318 7.428 -8.362 1.00 98.12 94 ALA A CA 1
ATOM 748 C C . ALA A 1 94 ? 8.459 8.700 -8.360 1.00 98.12 94 ALA A C 1
ATOM 750 O O . ALA A 1 94 ? 8.505 9.445 -7.381 1.00 98.12 94 ALA A O 1
ATOM 751 N N . ASN A 1 95 ? 7.688 8.963 -9.423 1.00 98.44 95 ASN A N 1
ATOM 752 C CA . ASN A 1 95 ? 6.666 10.003 -9.382 1.00 98.44 95 ASN A CA 1
ATOM 753 C C . ASN A 1 95 ? 5.681 9.739 -8.243 1.00 98.44 95 ASN A C 1
ATOM 755 O O . ASN A 1 95 ? 5.567 8.625 -7.728 1.00 98.44 95 ASN A O 1
ATOM 759 N N . THR A 1 96 ? 4.946 10.771 -7.863 1.00 97.50 96 THR A N 1
ATOM 760 C CA . THR A 1 96 ? 3.946 10.661 -6.812 1.00 97.50 96 THR A CA 1
ATOM 761 C C . THR A 1 96 ? 2.535 10.694 -7.390 1.00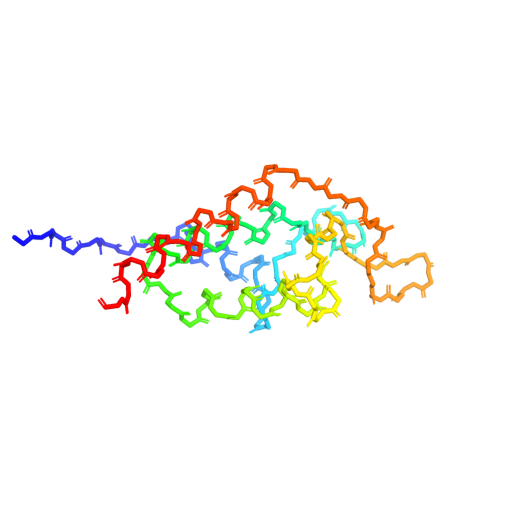 97.50 96 THR A C 1
ATOM 763 O O . THR A 1 96 ? 2.327 11.067 -8.548 1.00 97.50 96 THR A O 1
ATOM 766 N N . ALA A 1 97 ? 1.566 10.271 -6.582 1.00 98.62 97 ALA A N 1
ATOM 767 C CA . ALA A 1 97 ? 0.145 10.328 -6.900 1.00 98.62 97 ALA A CA 1
ATOM 768 C C . ALA A 1 97 ? -0.576 10.991 -5.721 1.00 98.62 97 ALA A C 1
ATOM 770 O O . ALA A 1 97 ? -0.568 10.468 -4.600 1.00 98.62 97 ALA A O 1
ATOM 771 N N . SER A 1 98 ? -1.113 12.190 -5.958 1.00 98.44 98 SER A N 1
ATOM 772 C CA . SER A 1 98 ? -1.575 13.095 -4.900 1.00 98.44 98 SER A CA 1
ATOM 773 C C . SER A 1 98 ? -2.826 12.607 -4.174 1.00 98.44 98 SER A C 1
ATOM 775 O O . SER A 1 98 ? -3.028 12.922 -3.005 1.00 98.44 98 SER A O 1
ATOM 777 N N . ASP A 1 99 ? -3.645 11.788 -4.821 1.00 98.62 99 ASP 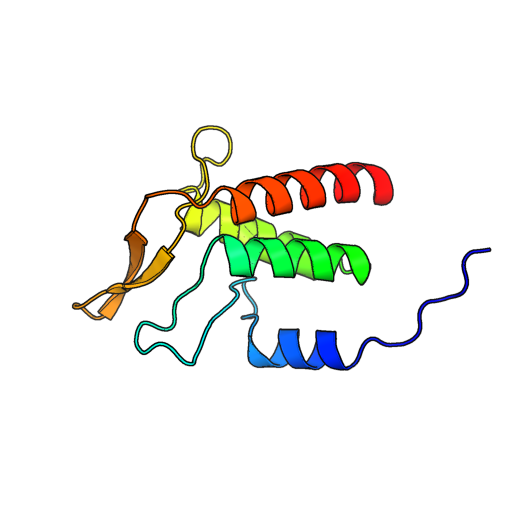A N 1
ATOM 778 C CA . ASP A 1 99 ? -4.742 11.058 -4.193 1.00 98.62 99 ASP A CA 1
ATOM 779 C C . ASP A 1 99 ? -4.227 10.133 -3.076 1.00 98.62 99 ASP A C 1
ATOM 781 O O . ASP A 1 99 ? -4.724 10.187 -1.948 1.00 98.62 99 ASP A O 1
ATOM 785 N N . GLY A 1 100 ? -3.172 9.357 -3.345 1.00 98.25 100 GLY A N 1
ATOM 786 C CA . GLY A 1 100 ? -2.521 8.504 -2.353 1.00 98.25 100 GLY A CA 1
ATOM 787 C C . GLY A 1 100 ? -1.934 9.308 -1.191 1.00 98.25 100 GLY A C 1
ATOM 788 O O . GLY A 1 100 ? -2.145 8.965 -0.027 1.00 98.25 100 GLY A O 1
ATOM 789 N N . GLU A 1 101 ? -1.246 10.410 -1.492 1.00 98.25 101 GLU A N 1
ATOM 790 C CA . GLU A 1 101 ? -0.662 11.311 -0.488 1.00 98.25 101 GLU A CA 1
ATOM 791 C C . GLU A 1 101 ? -1.716 11.891 0.459 1.00 98.25 101 GLU A C 1
ATOM 793 O O . GLU A 1 101 ? -1.550 11.843 1.681 1.00 98.25 101 GLU A O 1
ATOM 798 N N . LEU A 1 102 ? -2.810 12.419 -0.097 1.00 98.69 102 LEU A N 1
ATOM 799 C CA . LEU A 1 102 ? -3.870 13.053 0.679 1.00 98.69 102 LEU A CA 1
ATOM 800 C C . LEU A 1 102 ? -4.594 12.041 1.569 1.00 98.69 102 LEU A C 1
ATOM 802 O O . LEU A 1 102 ? -4.859 12.344 2.733 1.00 98.69 102 LEU A O 1
ATOM 806 N N . TRP A 1 103 ? -4.854 10.827 1.075 1.00 98.88 103 TRP A N 1
ATOM 807 C CA . TRP A 1 103 ? -5.449 9.765 1.889 1.00 98.88 103 TRP A CA 1
ATOM 808 C C . TRP A 1 103 ? -4.513 9.264 2.992 1.00 98.88 103 TRP A C 1
ATOM 810 O O . TRP A 1 103 ? -4.976 9.039 4.110 1.00 98.88 103 TRP A O 1
ATOM 820 N N . ILE A 1 104 ? -3.203 9.149 2.732 1.00 98.81 104 ILE A N 1
ATOM 821 C CA . ILE A 1 104 ? -2.215 8.823 3.775 1.00 98.81 104 ILE A CA 1
ATOM 822 C C . ILE A 1 104 ? -2.212 9.912 4.850 1.00 98.81 104 ILE A C 1
ATOM 824 O O . ILE A 1 104 ? -2.309 9.603 6.037 1.00 98.81 104 ILE A O 1
ATOM 828 N N . ALA A 1 105 ? -2.130 11.185 4.453 1.00 98.50 105 ALA A N 1
ATOM 829 C CA . ALA A 1 105 ? -2.123 12.305 5.388 1.00 98.50 105 ALA A CA 1
ATOM 830 C C . ALA A 1 105 ? -3.403 12.343 6.238 1.00 98.50 105 ALA A C 1
ATOM 832 O O . ALA A 1 105 ? -3.324 12.455 7.461 1.00 98.50 105 ALA A O 1
ATOM 833 N N . TYR A 1 106 ? -4.569 12.183 5.607 1.00 98.81 106 TYR A N 1
ATOM 834 C CA . TYR A 1 106 ? -5.857 12.110 6.293 1.00 98.81 106 TYR A CA 1
ATOM 835 C C . TYR A 1 106 ? -5.900 10.960 7.305 1.00 98.81 106 TYR A C 1
ATOM 837 O O . TYR A 1 106 ? -6.202 11.181 8.477 1.00 98.81 106 TYR A O 1
ATOM 845 N N . ALA A 1 107 ? -5.543 9.745 6.876 1.00 98.81 107 ALA A N 1
ATOM 846 C CA . ALA A 1 107 ? -5.573 8.567 7.732 1.00 98.81 107 ALA A CA 1
ATOM 847 C C . ALA A 1 107 ? -4.630 8.712 8.938 1.00 98.81 107 ALA A C 1
ATOM 849 O O . ALA A 1 107 ? -4.996 8.323 10.041 1.00 98.81 107 ALA A O 1
ATOM 850 N N . LEU A 1 108 ? -3.449 9.315 8.760 1.00 98.62 108 LEU A N 1
ATOM 851 C CA . LEU A 1 108 ? -2.506 9.576 9.853 1.00 98.62 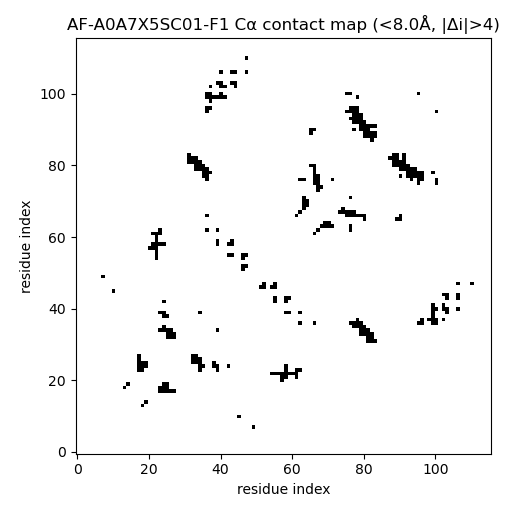108 LEU A CA 1
ATOM 852 C C . LEU A 1 108 ? -3.032 10.601 10.862 1.00 98.62 108 LEU A C 1
ATOM 854 O O . LEU A 1 108 ? -2.905 10.388 12.068 1.00 98.62 108 LEU A O 1
ATOM 858 N N . LEU A 1 109 ? -3.613 11.705 10.384 1.00 98.75 109 LEU A N 1
ATOM 859 C CA . LEU A 1 109 ? -4.177 12.739 11.254 1.00 98.75 109 LEU A CA 1
ATOM 860 C C . LEU A 1 109 ? -5.364 12.199 12.058 1.00 98.75 109 LEU A C 1
ATOM 862 O O . LEU A 1 109 ? -5.432 12.405 13.271 1.00 98.75 109 LEU A O 1
ATOM 866 N N . GLU A 1 110 ? -6.266 11.462 11.410 1.00 98.81 110 GLU A N 1
ATOM 867 C CA . GLU A 1 110 ? -7.433 10.886 12.078 1.00 98.81 110 GLU A CA 1
ATOM 868 C C . GLU A 1 110 ? -7.064 9.735 13.017 1.00 98.81 110 GLU A C 1
ATOM 870 O O . GLU A 1 110 ? -7.607 9.668 14.118 1.00 98.81 110 GLU A O 1
ATOM 875 N N . ALA A 1 111 ? -6.105 8.881 12.647 1.00 98.56 111 ALA A N 1
ATOM 876 C CA . ALA A 1 111 ? -5.535 7.880 13.547 1.00 98.56 111 ALA A CA 1
ATOM 877 C C . ALA A 1 111 ? -4.953 8.533 14.806 1.00 98.56 111 ALA A C 1
ATOM 879 O O . ALA A 1 111 ? -5.284 8.130 15.920 1.00 98.56 111 ALA A O 1
ATOM 880 N N . GLY A 1 112 ? -4.155 9.595 14.639 1.00 98.19 112 GLY A N 1
ATOM 881 C CA . GLY A 1 112 ? -3.621 10.367 15.758 1.00 98.19 112 GLY A CA 1
ATOM 882 C C . GLY A 1 112 ? -4.727 10.931 16.652 1.00 98.19 112 GLY A C 1
ATOM 883 O O . GLY A 1 112 ? -4.641 10.832 17.871 1.00 98.19 112 GLY A O 1
ATOM 884 N N . ARG A 1 113 ? -5.803 11.466 16.065 1.00 98.25 113 ARG A N 1
ATOM 885 C CA . ARG A 1 113 ? -6.948 12.003 16.816 1.00 98.25 113 ARG A CA 1
ATOM 886 C C . ARG A 1 113 ? -7.763 10.923 17.544 1.00 98.25 113 ARG A C 1
ATOM 888 O O . ARG A 1 113 ? -8.300 11.205 18.610 1.00 98.25 113 ARG A O 1
ATOM 895 N N . LEU A 1 114 ? -7.930 9.739 16.953 1.00 97.94 114 LEU A N 1
ATOM 896 C CA . LEU A 1 114 ? -8.822 8.679 17.449 1.00 97.94 114 LEU A CA 1
ATOM 897 C C . LEU A 1 114 ? -8.158 7.706 18.428 1.00 97.94 114 LEU A C 1
ATOM 899 O O . LEU A 1 114 ? -8.866 7.081 19.216 1.00 97.94 114 LEU A O 1
ATOM 903 N N . TRP A 1 115 ? -6.836 7.553 18.365 1.00 97.56 115 TRP A N 1
ATOM 904 C CA . TRP A 1 115 ? -6.084 6.587 19.173 1.00 97.56 115 TRP A CA 1
ATOM 905 C C . TRP A 1 115 ? -5.205 7.228 20.259 1.00 97.56 115 TRP A C 1
ATOM 907 O O . TRP A 1 115 ? -4.423 6.516 20.887 1.00 97.56 115 TRP A O 1
ATOM 917 N N . SER A 1 116 ? -5.344 8.542 20.484 1.00 80.56 116 SER A N 1
ATOM 918 C CA . SER A 1 116 ? -4.710 9.277 21.595 1.00 80.56 116 SER A CA 1
ATOM 919 C C . SER A 1 116 ? -5.600 9.366 22.830 1.00 80.56 116 SER A C 1
ATOM 921 O O . SER A 1 116 ? -6.824 9.571 22.662 1.00 80.56 116 SER A O 1
#

Radius of gyration: 14.48 Å; Cα contacts (8 Å, |Δi|>4): 177; chains: 1; bounding box: 38×26×39 Å

pLDDT: mean 96.0, std 8.49, range [44.88, 98.94]

Mean predicted aligned error: 3.15 Å